Protein AF-S2RCU6-F1 (afdb_monomer)

Secondary structure (DSSP, 8-state):
-HHHHHHHHHHHHHHHHHHHHHHHHHHHHHHHHHHHHHHHHHHHHHHHHHHHHB-SS-B---HHHHHHHHHHTGGGT-EEEEEETTS-EEES--SS-PPPPPPHHHHHHHTTT--EEEEEEEE-TTT-SEEEEEEEEEEEEETTEEEEEEEEE-

Structure (mmCIF, N/CA/C/O backbone):
data_AF-S2RCU6-F1
#
_entry.id   AF-S2RCU6-F1
#
loop_
_atom_site.group_PDB
_atom_site.id
_atom_site.type_symbol
_atom_site.label_atom_id
_atom_site.label_alt_id
_atom_site.label_comp_id
_atom_site.label_asym_id
_atom_site.label_entity_id
_atom_site.label_seq_id
_atom_site.pdbx_PDB_ins_code
_atom_site.Cartn_x
_atom_site.Cartn_y
_atom_site.Cartn_z
_atom_site.occupancy
_atom_site.B_iso_or_equiv
_atom_site.auth_seq_id
_atom_site.auth_comp_id
_atom_site.auth_asym_id
_atom_site.auth_atom_id
_atom_site.pdbx_PDB_model_num
ATOM 1 N N . MET A 1 1 ? 34.612 6.695 -55.533 1.00 61.59 1 MET A N 1
ATOM 2 C CA . MET A 1 1 ? 33.841 5.865 -54.572 1.00 61.59 1 MET A CA 1
ATOM 3 C C . MET A 1 1 ? 33.729 6.454 -53.154 1.00 61.59 1 MET A C 1
ATOM 5 O O . MET A 1 1 ? 32.864 6.017 -52.410 1.00 61.59 1 MET A O 1
ATOM 9 N N . LYS A 1 2 ? 34.519 7.478 -52.775 1.00 64.12 2 LYS A N 1
ATOM 10 C CA . LYS A 1 2 ? 34.478 8.116 -51.437 1.00 64.12 2 LYS A CA 1
ATOM 11 C C . LYS A 1 2 ? 33.132 8.785 -51.091 1.00 64.12 2 LYS A C 1
ATOM 13 O O . LYS A 1 2 ? 32.709 8.737 -49.945 1.00 64.12 2 LYS A O 1
ATOM 18 N N . MET A 1 3 ? 32.444 9.347 -52.089 1.00 74.81 3 MET A N 1
ATOM 19 C CA . MET A 1 3 ? 31.174 10.066 -51.898 1.00 74.81 3 MET A CA 1
ATOM 20 C C . MET A 1 3 ? 30.013 9.139 -51.498 1.00 74.81 3 MET A C 1
ATOM 22 O O . MET A 1 3 ? 29.246 9.475 -50.603 1.00 74.81 3 MET A O 1
ATOM 26 N N . LEU A 1 4 ? 29.934 7.940 -52.090 1.00 76.94 4 LEU A N 1
ATOM 27 C CA . LEU A 1 4 ? 28.911 6.940 -51.753 1.00 76.94 4 LEU A CA 1
ATOM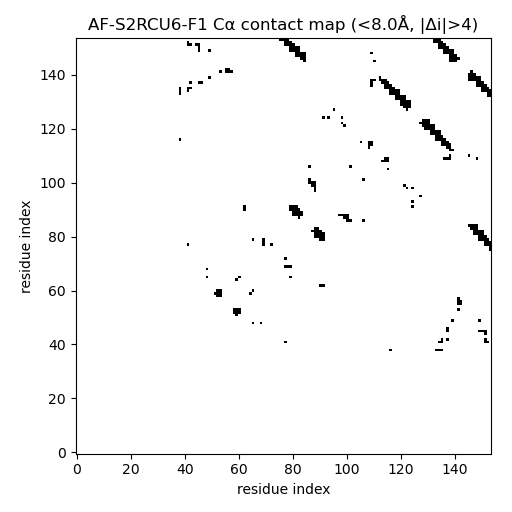 28 C C . LEU A 1 4 ? 29.102 6.385 -50.334 1.00 76.94 4 LEU A C 1
ATOM 30 O O . LEU A 1 4 ? 28.135 6.232 -49.596 1.00 76.94 4 LEU A O 1
ATOM 34 N N . TYR A 1 5 ? 30.350 6.151 -49.918 1.00 82.06 5 TYR A N 1
ATOM 35 C CA . TYR A 1 5 ? 30.656 5.683 -48.562 1.00 82.06 5 TYR A CA 1
ATOM 36 C C . TYR A 1 5 ? 30.283 6.726 -47.497 1.00 82.06 5 TYR A C 1
ATOM 38 O O . TYR A 1 5 ? 29.756 6.391 -46.441 1.00 82.06 5 TYR A O 1
ATOM 46 N N . GLN A 1 6 ? 30.489 8.009 -47.802 1.00 79.19 6 GLN A N 1
ATOM 47 C CA . GLN A 1 6 ? 30.134 9.112 -46.911 1.00 79.19 6 GLN A CA 1
ATOM 48 C C . GLN A 1 6 ? 28.611 9.277 -46.763 1.00 79.19 6 G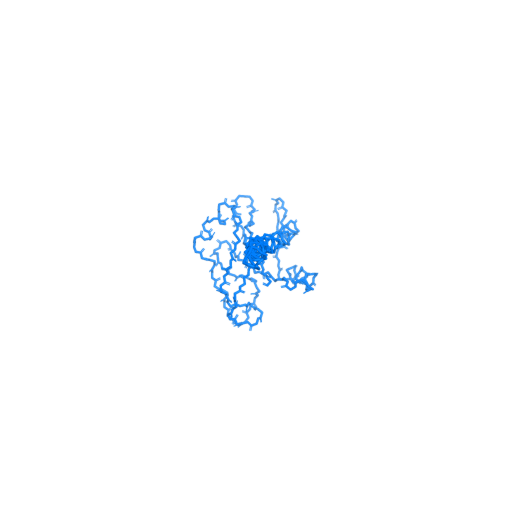LN A C 1
ATOM 50 O O . GLN A 1 6 ? 28.131 9.540 -45.663 1.00 79.19 6 GLN A O 1
ATOM 55 N N . GLN A 1 7 ? 27.846 9.056 -47.838 1.00 81.12 7 GLN A N 1
ATOM 56 C CA . GLN A 1 7 ? 26.378 9.034 -47.791 1.00 81.12 7 GLN A CA 1
ATOM 57 C C . GLN A 1 7 ? 25.842 7.835 -46.994 1.00 81.12 7 GLN A C 1
ATOM 59 O O . GLN A 1 7 ? 24.910 7.990 -46.206 1.00 81.12 7 GLN A O 1
ATOM 64 N N . LEU A 1 8 ? 26.465 6.662 -47.139 1.00 88.38 8 LEU A N 1
ATOM 65 C CA . LEU A 1 8 ? 26.075 5.448 -46.420 1.00 88.38 8 LEU A CA 1
ATOM 66 C C . LEU A 1 8 ? 26.362 5.554 -44.913 1.00 88.38 8 LEU A C 1
ATOM 68 O O . LEU A 1 8 ? 25.516 5.178 -44.104 1.00 88.38 8 LEU A O 1
ATOM 72 N N . ILE A 1 9 ? 27.497 6.153 -44.530 1.00 87.88 9 ILE A N 1
ATOM 73 C CA . ILE A 1 9 ? 27.794 6.485 -43.127 1.00 87.88 9 ILE A CA 1
ATOM 74 C C . ILE A 1 9 ? 26.785 7.498 -42.583 1.00 87.88 9 ILE A C 1
ATOM 76 O O . ILE A 1 9 ? 26.272 7.293 -41.490 1.00 87.88 9 ILE A O 1
ATOM 80 N N . GLY A 1 10 ? 26.462 8.556 -43.334 1.00 88.31 10 GLY A N 1
ATOM 81 C CA . GLY A 1 10 ? 25.478 9.553 -42.901 1.00 88.31 10 GLY A CA 1
ATOM 82 C C . GLY A 1 10 ? 24.102 8.939 -42.632 1.00 88.31 10 GLY A C 1
ATOM 83 O O . GLY A 1 10 ? 23.501 9.200 -41.592 1.00 88.31 10 GLY A O 1
ATOM 84 N N . PHE A 1 11 ? 23.639 8.057 -43.521 1.00 89.88 11 PHE A N 1
ATOM 85 C CA . PHE A 1 11 ? 22.388 7.322 -43.330 1.00 89.88 11 PHE A CA 1
ATOM 86 C C . PHE A 1 11 ? 22.437 6.412 -42.094 1.00 89.88 11 PHE A C 1
ATOM 88 O O . PHE A 1 11 ? 21.513 6.415 -41.281 1.00 89.88 11 PHE A O 1
ATOM 95 N N . PHE A 1 12 ? 23.545 5.692 -41.900 1.00 92.06 12 PHE A N 1
ATOM 96 C CA . PHE A 1 12 ? 23.738 4.840 -40.728 1.00 92.06 12 PHE A CA 1
ATOM 97 C C . PHE A 1 12 ? 23.781 5.643 -39.419 1.00 92.06 12 PHE A C 1
ATOM 99 O O . PHE A 1 12 ? 23.193 5.229 -38.422 1.00 92.06 12 PHE A O 1
ATOM 106 N N . SER A 1 13 ? 24.414 6.820 -39.418 1.00 92.44 13 SER A N 1
ATOM 107 C CA . SER A 1 13 ? 24.438 7.720 -38.261 1.00 92.44 13 SER A CA 1
ATOM 108 C C . SER A 1 13 ? 23.041 8.202 -37.885 1.00 92.44 13 SER A C 1
ATOM 110 O O . SER A 1 13 ? 22.704 8.197 -36.704 1.00 92.44 13 SER A O 1
ATOM 112 N N . VAL A 1 14 ? 22.207 8.566 -38.866 1.00 94.88 14 VAL A N 1
ATOM 113 C CA . VAL A 1 14 ? 20.814 8.959 -38.603 1.00 94.88 14 VAL A CA 1
ATOM 114 C C . VAL A 1 14 ? 20.040 7.800 -37.977 1.00 94.88 14 VAL A C 1
ATOM 116 O O . VAL A 1 14 ? 19.417 7.995 -36.937 1.00 94.88 14 VAL A O 1
ATOM 119 N N . ILE A 1 15 ? 20.148 6.586 -38.531 1.00 94.94 15 ILE A N 1
ATOM 120 C CA . ILE A 1 15 ? 19.511 5.388 -37.957 1.00 94.94 15 ILE A CA 1
ATOM 121 C C . ILE A 1 15 ? 19.963 5.166 -36.511 1.00 94.94 15 ILE A C 1
ATOM 123 O O . ILE A 1 15 ? 19.131 4.949 -35.631 1.00 94.94 15 ILE A O 1
ATOM 127 N N . MET A 1 16 ? 21.269 5.248 -36.251 1.00 94.88 16 MET A N 1
ATOM 128 C CA . MET A 1 16 ? 21.824 5.034 -34.916 1.00 94.88 16 MET A CA 1
ATOM 129 C C . MET A 1 16 ? 21.271 6.052 -33.911 1.00 94.88 16 MET A C 1
ATOM 131 O O . MET A 1 16 ? 20.842 5.673 -32.822 1.00 94.88 16 MET A O 1
ATOM 135 N N . VAL A 1 17 ? 21.218 7.333 -34.289 1.00 95.62 17 VAL A N 1
ATOM 136 C CA . VAL A 1 17 ? 20.652 8.398 -33.449 1.00 95.62 17 VAL A CA 1
ATOM 137 C C . VAL A 1 17 ? 19.167 8.155 -33.187 1.00 95.62 17 VAL A C 1
ATOM 139 O O . VAL A 1 17 ? 18.725 8.255 -32.042 1.00 95.62 17 VAL A O 1
ATOM 142 N N . THR A 1 18 ? 18.395 7.778 -34.209 1.00 95.75 18 THR A N 1
ATOM 143 C CA . THR A 1 18 ? 16.972 7.460 -34.042 1.00 95.75 18 THR A CA 1
ATOM 144 C C . THR A 1 18 ? 16.767 6.285 -33.085 1.00 95.75 18 THR A C 1
ATOM 146 O O . THR A 1 18 ? 15.933 6.386 -32.186 1.00 95.75 18 THR A O 1
ATOM 149 N N . LEU A 1 19 ? 17.552 5.208 -33.201 1.00 95.94 19 LEU A N 1
ATOM 150 C CA . LEU A 1 19 ? 17.469 4.057 -32.294 1.00 95.94 19 LEU A CA 1
ATOM 151 C C . LEU A 1 19 ? 17.772 4.435 -30.840 1.00 95.94 19 LEU A C 1
ATOM 153 O O . LEU A 1 19 ? 17.076 3.978 -29.932 1.00 95.94 19 LEU A O 1
ATOM 157 N N . VAL A 1 20 ? 18.768 5.294 -30.608 1.00 95.25 20 VAL A N 1
ATOM 158 C CA . VAL A 1 20 ? 19.099 5.787 -29.262 1.00 95.25 20 VAL A CA 1
ATOM 159 C C . VAL A 1 20 ? 17.942 6.598 -28.679 1.00 95.25 20 VAL A C 1
ATOM 161 O O . VAL A 1 20 ? 17.537 6.351 -27.543 1.00 95.25 20 VAL A O 1
ATOM 164 N N . ILE A 1 21 ? 17.369 7.525 -29.452 1.00 94.81 21 ILE A N 1
ATOM 165 C CA . ILE A 1 21 ? 16.233 8.345 -29.004 1.00 94.81 21 ILE A CA 1
ATOM 166 C C . ILE A 1 21 ? 15.033 7.458 -28.662 1.00 94.81 21 ILE A C 1
ATOM 168 O O . ILE A 1 21 ? 14.469 7.589 -27.576 1.00 94.81 21 ILE A O 1
ATOM 172 N N . VAL A 1 22 ? 14.672 6.526 -29.551 1.00 93.75 22 VAL A N 1
ATOM 173 C CA . VAL A 1 22 ? 13.555 5.594 -29.329 1.00 93.75 22 VAL A CA 1
ATOM 174 C C . VAL A 1 22 ? 13.794 4.744 -28.085 1.00 93.75 22 VAL A C 1
ATOM 176 O O . VAL A 1 22 ? 12.888 4.602 -27.271 1.00 93.75 22 VAL A O 1
ATOM 179 N N . SER A 1 23 ? 15.014 4.245 -27.881 1.00 90.38 23 SER A N 1
ATOM 180 C CA . SER A 1 23 ? 15.357 3.447 -26.699 1.00 90.38 23 SER A CA 1
ATOM 181 C C . SER A 1 23 ? 15.194 4.244 -25.401 1.00 90.38 23 SER A C 1
ATOM 183 O O . SER A 1 23 ? 14.590 3.756 -24.448 1.00 90.38 23 SER A O 1
ATOM 185 N N . ILE A 1 24 ? 15.670 5.495 -25.362 1.00 88.12 24 ILE A N 1
ATOM 186 C CA . ILE A 1 24 ? 15.525 6.369 -24.187 1.00 88.12 24 ILE A CA 1
ATOM 187 C C . ILE A 1 24 ? 14.048 6.667 -23.904 1.00 88.12 24 ILE A C 1
ATOM 189 O O . ILE A 1 24 ? 13.621 6.616 -22.748 1.00 88.12 24 ILE A O 1
ATOM 193 N N . LEU A 1 25 ? 13.265 6.972 -24.943 1.00 84.62 25 LEU A N 1
ATOM 194 C CA . LEU A 1 25 ? 11.829 7.224 -24.808 1.00 84.62 25 LEU A CA 1
ATOM 195 C C . LEU A 1 25 ? 11.087 5.984 -24.310 1.00 84.62 25 LEU A C 1
ATOM 197 O O . LEU A 1 25 ? 10.272 6.092 -23.396 1.00 84.62 25 LEU A O 1
ATOM 201 N N . PHE A 1 26 ? 11.409 4.815 -24.860 1.00 78.25 26 PHE A N 1
ATOM 202 C CA . PHE A 1 26 ? 10.811 3.549 -24.461 1.00 78.25 26 PHE A CA 1
ATOM 203 C C . PHE A 1 26 ? 11.096 3.220 -22.994 1.00 78.25 26 PHE A C 1
ATOM 205 O O . PHE A 1 26 ? 10.167 2.881 -22.263 1.00 78.25 26 PHE A O 1
ATOM 212 N N . ILE A 1 27 ? 12.346 3.382 -22.538 1.00 77.19 27 ILE A N 1
ATOM 213 C CA . ILE A 1 27 ? 12.719 3.168 -21.132 1.00 77.19 27 ILE A CA 1
ATOM 214 C C . ILE A 1 27 ? 11.912 4.102 -20.229 1.00 77.19 27 ILE A C 1
ATOM 216 O O . ILE A 1 27 ? 11.236 3.623 -19.325 1.00 77.19 27 ILE A O 1
ATOM 220 N N . ARG A 1 28 ? 11.920 5.416 -20.501 1.00 65.12 28 ARG A N 1
ATOM 221 C CA . ARG A 1 28 ? 11.205 6.409 -19.677 1.00 65.12 28 ARG A CA 1
ATOM 222 C C . ARG A 1 28 ? 9.696 6.173 -19.643 1.00 65.12 28 ARG A C 1
ATOM 224 O O . ARG A 1 28 ? 9.081 6.276 -18.586 1.00 65.12 28 ARG A O 1
ATOM 231 N N . SER A 1 29 ? 9.098 5.876 -20.794 1.00 66.50 29 SER A N 1
ATOM 232 C CA . SER A 1 29 ? 7.660 5.631 -20.899 1.00 66.50 29 SER A CA 1
ATOM 233 C C . SER A 1 29 ? 7.265 4.341 -20.181 1.00 66.50 29 SER A C 1
ATOM 235 O O . SER A 1 29 ? 6.312 4.352 -19.405 1.00 66.50 29 SER A O 1
ATOM 237 N N . THR A 1 30 ? 8.032 3.263 -20.358 1.00 66.25 30 THR A N 1
ATOM 238 C CA . THR A 1 30 ? 7.760 1.969 -19.718 1.00 66.25 30 THR A CA 1
ATOM 239 C C . THR A 1 30 ? 7.897 2.055 -18.201 1.00 66.25 30 THR A C 1
ATOM 241 O O . THR A 1 30 ? 7.000 1.610 -17.490 1.00 66.25 30 THR A O 1
ATOM 244 N N . THR A 1 31 ? 8.967 2.669 -17.683 1.00 59.47 31 THR A N 1
ATOM 245 C CA . THR A 1 31 ? 9.183 2.758 -16.230 1.00 59.47 31 THR A CA 1
ATOM 246 C C . THR A 1 31 ? 8.111 3.586 -15.540 1.00 59.47 31 THR A C 1
ATOM 248 O O . THR A 1 31 ? 7.610 3.171 -14.502 1.00 59.47 31 THR A O 1
ATOM 251 N N . ASN A 1 32 ? 7.720 4.722 -16.121 1.00 60.00 32 ASN A N 1
ATOM 252 C CA . ASN A 1 32 ? 6.722 5.595 -15.505 1.00 60.00 32 ASN A CA 1
ATOM 253 C C . ASN A 1 32 ? 5.322 4.980 -15.575 1.00 60.00 32 ASN A C 1
ATOM 255 O O . ASN A 1 32 ? 4.596 5.004 -14.590 1.00 60.00 32 ASN A O 1
ATOM 259 N N . THR A 1 33 ? 4.969 4.365 -16.707 1.00 60.34 33 THR A N 1
ATOM 260 C CA . THR A 1 33 ? 3.637 3.780 -16.907 1.00 60.34 33 THR A CA 1
ATOM 261 C C . THR A 1 33 ? 3.421 2.551 -16.029 1.00 60.34 33 THR A C 1
ATOM 263 O O . THR A 1 33 ? 2.365 2.412 -15.424 1.00 60.34 33 THR A O 1
ATOM 266 N N . VAL A 1 34 ? 4.413 1.659 -15.915 1.00 59.22 34 VAL A N 1
ATOM 267 C CA . VAL A 1 34 ? 4.315 0.477 -15.036 1.00 59.22 34 VAL A CA 1
ATOM 268 C C . VAL A 1 34 ? 4.221 0.899 -13.569 1.00 59.22 34 VAL A C 1
ATOM 270 O O . VAL A 1 34 ? 3.436 0.332 -12.812 1.00 59.22 34 VAL A O 1
ATOM 273 N N . TRP A 1 35 ? 4.972 1.931 -13.186 1.00 60.12 35 TRP A N 1
ATOM 274 C CA . TRP A 1 35 ? 4.971 2.488 -11.838 1.00 60.12 35 TRP A CA 1
ATOM 275 C C . TRP A 1 35 ? 3.634 3.144 -11.469 1.00 60.12 35 TRP A C 1
ATOM 277 O O . TRP A 1 35 ? 3.039 2.812 -10.446 1.00 60.12 35 TRP A O 1
ATOM 287 N N . GLU A 1 36 ? 3.120 4.024 -12.330 1.00 66.25 36 GLU A N 1
ATOM 288 C CA . GLU A 1 36 ? 1.832 4.695 -12.127 1.00 66.25 36 GLU A CA 1
ATOM 289 C C . GLU A 1 36 ? 0.662 3.706 -12.163 1.00 66.25 36 GLU A C 1
ATOM 291 O O . GLU A 1 36 ? -0.232 3.783 -11.321 1.00 66.25 36 GLU A O 1
ATOM 296 N N . ASN A 1 37 ? 0.679 2.734 -13.080 1.00 71.69 37 ASN A N 1
ATOM 297 C CA . ASN A 1 37 ? -0.390 1.741 -13.184 1.00 71.69 37 ASN A CA 1
ATOM 298 C C . ASN A 1 37 ? -0.418 0.780 -11.992 1.00 71.69 37 ASN A C 1
ATOM 300 O O . ASN A 1 37 ? -1.505 0.453 -11.518 1.00 71.69 37 ASN A O 1
ATOM 304 N N . GLY A 1 38 ? 0.744 0.338 -11.498 1.00 76.25 38 GLY A N 1
ATOM 305 C CA . GLY A 1 38 ? 0.822 -0.530 -10.321 1.00 76.25 38 GLY A CA 1
ATOM 306 C C . GLY A 1 38 ? 0.271 0.159 -9.074 1.00 76.25 38 GLY A C 1
ATOM 307 O O . GLY A 1 38 ? -0.557 -0.406 -8.363 1.00 76.25 38 GLY A O 1
ATOM 308 N N . PHE A 1 39 ? 0.642 1.422 -8.852 1.00 81.81 39 PHE A N 1
ATOM 309 C CA . PHE A 1 39 ? 0.098 2.184 -7.731 1.00 81.81 39 PHE A CA 1
ATOM 310 C C . PHE A 1 39 ? -1.380 2.483 -7.856 1.00 81.81 39 PHE A C 1
ATOM 312 O O . PHE A 1 39 ? -2.095 2.344 -6.871 1.00 81.81 39 PHE A O 1
ATOM 319 N N . LYS A 1 40 ? -1.845 2.853 -9.049 1.00 84.94 40 LYS A N 1
ATOM 320 C CA . LYS A 1 40 ? -3.262 3.127 -9.279 1.00 84.94 40 LYS A CA 1
ATOM 321 C C . LYS A 1 40 ? -4.134 1.898 -9.011 1.00 84.94 40 LYS A C 1
ATOM 323 O O . LYS A 1 40 ? -5.246 2.034 -8.514 1.00 84.94 40 LYS A O 1
ATOM 328 N N . GLN A 1 41 ? -3.630 0.700 -9.308 1.00 87.25 41 GLN A N 1
ATOM 329 C CA . GLN A 1 41 ? -4.316 -0.544 -8.955 1.00 87.25 41 GLN A CA 1
ATOM 330 C C . GLN A 1 41 ? -4.362 -0.757 -7.440 1.00 87.25 41 GLN A C 1
ATOM 332 O O . GLN A 1 41 ? -5.441 -0.981 -6.899 1.00 87.25 41 GLN A O 1
ATOM 337 N N . LEU A 1 42 ? -3.225 -0.634 -6.745 1.00 89.81 42 LEU A N 1
ATOM 338 C CA . LEU A 1 42 ? -3.182 -0.773 -5.284 1.00 89.81 42 LEU A CA 1
ATOM 339 C C . LEU A 1 42 ? -4.075 0.264 -4.586 1.00 89.81 42 LEU A C 1
ATOM 341 O O . LEU A 1 42 ? -4.817 -0.087 -3.673 1.00 89.81 42 LEU A O 1
ATOM 345 N N . GLU A 1 43 ? -4.066 1.507 -5.064 1.00 90.56 43 GLU A N 1
ATOM 346 C CA . GLU A 1 43 ? -4.984 2.569 -4.649 1.00 90.56 43 GLU A CA 1
ATOM 347 C C . GLU A 1 43 ? -6.439 2.123 -4.795 1.00 90.56 43 GLU A C 1
ATOM 349 O O . GLU A 1 43 ? -7.170 2.081 -3.804 1.00 90.56 43 GLU A O 1
ATOM 354 N N . GLN A 1 44 ? -6.834 1.685 -5.993 1.00 90.19 44 GLN A N 1
ATOM 355 C CA . GLN A 1 44 ? -8.195 1.235 -6.265 1.00 90.19 44 GLN A CA 1
ATOM 356 C C . GLN A 1 44 ? -8.619 0.072 -5.354 1.00 90.19 44 GLN A C 1
ATOM 358 O O . GLN A 1 44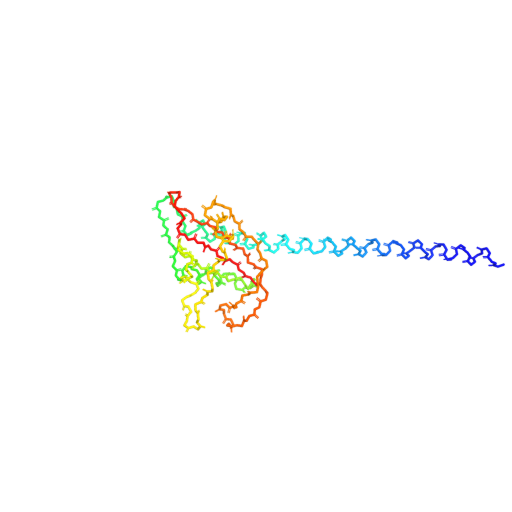 ? -9.742 0.074 -4.846 1.00 90.19 44 GLN A O 1
ATOM 363 N N . TYR A 1 45 ? -7.738 -0.897 -5.092 1.00 91.12 45 TYR A N 1
ATOM 364 C CA . TYR A 1 45 ? -8.039 -2.001 -4.176 1.00 91.12 45 TYR A CA 1
ATOM 365 C C . TYR A 1 45 ? -8.209 -1.520 -2.734 1.00 91.12 45 TYR A C 1
ATOM 367 O O . TYR A 1 45 ? -9.157 -1.932 -2.060 1.00 91.12 45 TYR A O 1
ATOM 375 N N . THR A 1 46 ? -7.347 -0.614 -2.258 1.00 90.12 46 THR A N 1
ATOM 376 C CA . THR A 1 46 ? -7.499 -0.041 -0.912 1.00 90.12 46 THR A CA 1
ATOM 377 C C . THR A 1 46 ? -8.749 0.817 -0.769 1.00 90.12 46 THR A C 1
ATOM 379 O O . THR A 1 46 ? -9.375 0.787 0.288 1.00 90.12 46 THR A O 1
ATOM 382 N N . ASP A 1 47 ? -9.159 1.530 -1.817 1.00 90.56 47 ASP A N 1
ATOM 383 C CA . ASP A 1 47 ? -10.387 2.321 -1.820 1.00 90.56 47 ASP A CA 1
ATOM 384 C C . ASP A 1 47 ? -11.629 1.442 -1.748 1.00 90.56 47 ASP A C 1
ATOM 386 O O . ASP A 1 47 ? -12.527 1.715 -0.951 1.00 90.56 47 ASP A O 1
ATOM 390 N N . VAL A 1 48 ? -11.667 0.353 -2.520 1.00 89.25 48 VAL A N 1
ATOM 391 C CA . VAL A 1 48 ? -12.751 -0.630 -2.427 1.00 89.25 48 VAL A CA 1
ATOM 392 C C . VAL A 1 48 ? -12.788 -1.236 -1.027 1.00 89.25 48 VAL A C 1
ATOM 394 O O . VAL A 1 48 ? -13.858 -1.284 -0.419 1.00 89.25 48 VAL A O 1
ATOM 397 N N . LEU A 1 49 ? -11.641 -1.642 -0.475 1.00 89.75 49 LEU A N 1
ATOM 398 C CA . LEU A 1 49 ? -11.584 -2.203 0.875 1.00 89.75 49 LEU A CA 1
ATOM 399 C C . LEU A 1 49 ? -12.083 -1.198 1.922 1.00 89.75 49 LEU A C 1
ATOM 401 O O . LEU A 1 49 ? -12.921 -1.543 2.750 1.00 89.75 49 LEU A O 1
ATOM 405 N N . LYS A 1 50 ? -11.624 0.056 1.851 1.00 90.25 50 LYS A N 1
ATOM 406 C CA . LYS A 1 50 ? -12.040 1.162 2.727 1.00 90.25 50 LYS A CA 1
ATOM 407 C C . LYS A 1 50 ? -13.543 1.415 2.652 1.00 90.25 50 LYS A C 1
ATOM 409 O O . LYS A 1 50 ? -14.193 1.443 3.690 1.00 90.25 50 LYS A O 1
ATOM 414 N N . ASN A 1 51 ? -14.086 1.574 1.446 1.00 88.81 51 ASN A N 1
ATOM 415 C CA . ASN A 1 51 ? -15.492 1.924 1.228 1.00 88.81 51 ASN A CA 1
ATOM 416 C C . ASN A 1 51 ? -16.453 0.811 1.671 1.00 88.81 51 ASN A C 1
ATOM 418 O O . ASN A 1 51 ? -17.600 1.089 1.993 1.00 88.81 51 ASN A O 1
ATOM 422 N N . ASN A 1 52 ? -15.993 -0.443 1.696 1.00 86.56 52 ASN A N 1
ATOM 423 C CA . ASN A 1 52 ? -16.767 -1.563 2.235 1.00 86.56 52 ASN A CA 1
ATOM 424 C C . ASN A 1 52 ? -16.520 -1.791 3.737 1.00 86.56 52 ASN A C 1
ATOM 426 O O . ASN A 1 52 ? -17.317 -2.456 4.395 1.00 86.56 52 ASN A O 1
ATOM 430 N N . ALA A 1 53 ? -15.417 -1.268 4.283 1.00 85.25 53 ALA A N 1
ATOM 431 C CA . ALA A 1 53 ? -15.052 -1.420 5.686 1.00 85.25 53 ALA A CA 1
ATOM 432 C C . ALA A 1 53 ? -15.570 -0.291 6.579 1.00 85.25 53 ALA A C 1
ATOM 434 O O . ALA A 1 53 ? -15.661 -0.504 7.785 1.00 85.25 53 ALA A O 1
ATOM 435 N N . VAL A 1 54 ? -15.845 0.902 6.049 1.00 85.62 54 VAL A N 1
ATOM 436 C CA . VAL A 1 54 ? -16.210 2.086 6.840 1.00 85.62 54 VAL A CA 1
ATOM 437 C C . VAL A 1 54 ? -17.443 2.762 6.260 1.00 85.62 54 VAL A C 1
ATOM 439 O O . VAL A 1 54 ? -17.508 3.027 5.065 1.00 85.62 54 VAL A O 1
ATOM 442 N N . ASP A 1 55 ? -18.381 3.071 7.145 1.00 82.06 55 ASP A N 1
ATOM 443 C CA . ASP A 1 55 ? -19.568 3.891 6.911 1.00 82.06 55 ASP A CA 1
ATOM 444 C C . ASP A 1 55 ? -19.502 5.144 7.813 1.00 82.06 55 ASP A C 1
ATOM 446 O O . ASP A 1 55 ? -18.614 5.253 8.663 1.00 82.06 55 ASP A O 1
ATOM 450 N N . GLU A 1 56 ? -20.433 6.092 7.673 1.00 75.50 56 GLU A N 1
ATOM 451 C CA . GLU A 1 56 ? -20.398 7.402 8.352 1.00 75.50 56 GLU A CA 1
ATOM 452 C C . GLU A 1 56 ? -20.211 7.311 9.877 1.00 75.50 56 GLU A C 1
ATOM 454 O O . GLU A 1 56 ? -19.569 8.171 10.481 1.00 75.50 56 GLU A O 1
ATOM 459 N N . ASN A 1 57 ? -20.749 6.259 10.503 1.00 77.62 57 ASN A N 1
ATOM 460 C CA . ASN A 1 57 ? -20.781 6.102 11.962 1.00 77.62 57 ASN A CA 1
ATOM 461 C C . ASN A 1 57 ? -20.177 4.784 12.471 1.00 77.62 57 ASN A C 1
ATOM 463 O O . ASN A 1 57 ? -20.118 4.557 13.680 1.00 77.62 57 ASN A O 1
ATOM 467 N N . THR A 1 58 ? -19.773 3.882 11.577 1.00 81.00 58 THR A N 1
ATOM 468 C CA . THR A 1 58 ? -19.409 2.505 11.932 1.00 81.00 58 THR A CA 1
ATOM 469 C C . THR A 1 58 ? -18.315 1.972 11.016 1.00 81.00 58 THR A C 1
ATOM 471 O O . THR A 1 58 ? -18.112 2.463 9.911 1.00 81.00 58 THR A O 1
ATOM 474 N N . TYR A 1 59 ? -17.581 0.968 11.487 1.00 85.62 59 TYR A N 1
ATOM 475 C CA . TYR A 1 59 ? -16.600 0.258 10.683 1.00 85.62 59 TYR A CA 1
ATOM 476 C C . TYR A 1 59 ? -16.650 -1.245 10.971 1.00 85.62 59 TYR A C 1
ATOM 478 O O . TYR A 1 59 ? -16.894 -1.684 12.094 1.00 85.62 59 TYR A O 1
ATOM 486 N N . VAL A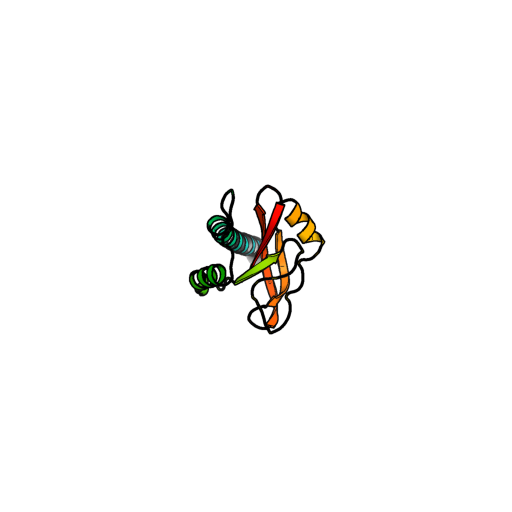 1 60 ? -16.386 -2.040 9.942 1.00 83.38 60 VAL A N 1
ATOM 487 C CA . VAL A 1 60 ? -16.400 -3.504 9.939 1.00 83.38 60 VAL A CA 1
ATOM 488 C C . VAL A 1 60 ? -15.100 -4.034 9.340 1.00 83.38 60 VAL A C 1
ATOM 490 O O . VAL A 1 60 ? -15.095 -4.813 8.393 1.00 83.38 60 VAL A O 1
ATOM 493 N N . ILE A 1 61 ? -13.966 -3.633 9.920 1.00 84.81 61 ILE A N 1
ATOM 494 C CA . ILE A 1 61 ? -12.667 -4.221 9.582 1.00 84.81 61 ILE A CA 1
ATOM 495 C C . ILE A 1 61 ? -12.311 -5.318 10.588 1.00 84.81 61 ILE A C 1
ATOM 497 O O . ILE A 1 61 ? -12.199 -5.090 11.791 1.00 84.81 61 ILE A O 1
ATOM 501 N N . ASN A 1 62 ? -12.164 -6.546 10.100 1.00 88.06 62 ASN A N 1
ATOM 502 C CA . ASN A 1 62 ? -11.701 -7.685 10.887 1.00 88.06 62 ASN A CA 1
ATOM 503 C C . ASN A 1 62 ? -10.928 -8.658 9.988 1.00 88.06 62 ASN A C 1
ATOM 505 O O . ASN A 1 62 ? -10.997 -8.565 8.764 1.00 88.06 62 ASN A O 1
ATOM 509 N N . ALA A 1 63 ? -10.213 -9.607 10.596 1.00 87.19 63 ALA A N 1
ATOM 510 C CA . ALA A 1 63 ? -9.365 -10.542 9.860 1.00 87.19 63 ALA A CA 1
ATOM 511 C C . ALA A 1 63 ? -10.121 -11.307 8.760 1.00 87.19 63 ALA A C 1
ATOM 513 O O . ALA A 1 63 ? -9.594 -11.440 7.665 1.00 87.19 63 ALA A O 1
ATOM 514 N N . ARG A 1 64 ? -11.364 -11.745 9.009 1.00 88.75 64 ARG A N 1
ATOM 515 C CA . ARG A 1 64 ? -12.163 -12.479 8.014 1.00 88.75 64 ARG A CA 1
ATOM 516 C C . ARG A 1 64 ? -12.555 -11.594 6.833 1.00 88.75 64 ARG A C 1
ATOM 518 O O . ARG A 1 64 ? -12.483 -12.035 5.697 1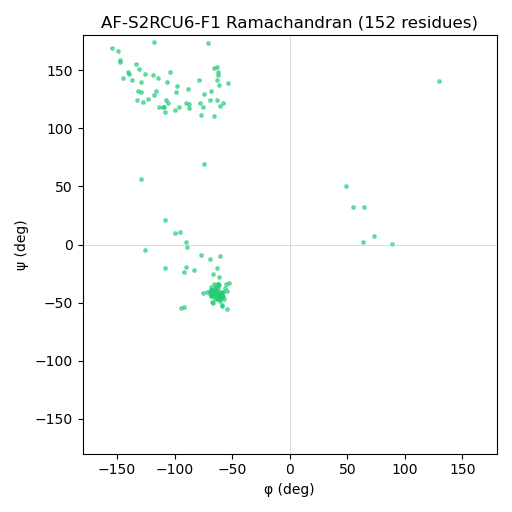.00 88.75 64 ARG A O 1
ATOM 525 N N . PHE A 1 65 ? -12.953 -10.350 7.095 1.00 90.38 65 PHE A N 1
ATOM 526 C CA . PHE A 1 65 ? -13.257 -9.388 6.034 1.00 90.38 65 PHE A CA 1
ATOM 527 C C . PHE A 1 65 ? -12.044 -9.162 5.118 1.00 90.38 65 PHE A C 1
ATOM 529 O O . PHE A 1 65 ? -12.183 -9.207 3.899 1.00 90.38 65 PHE A O 1
ATOM 536 N N . ILE A 1 66 ? -10.855 -8.987 5.704 1.00 90.50 66 ILE A N 1
ATOM 537 C CA . ILE A 1 66 ? -9.619 -8.764 4.942 1.00 90.50 66 ILE A CA 1
ATOM 538 C C . ILE A 1 66 ? -9.227 -10.025 4.164 1.00 90.50 66 ILE A C 1
ATOM 540 O O . ILE A 1 66 ? -8.940 -9.928 2.979 1.00 90.50 66 ILE A O 1
ATOM 544 N N . GLN A 1 67 ? -9.295 -11.205 4.788 1.00 90.25 67 GLN A N 1
ATOM 545 C CA . GLN A 1 67 ? -9.009 -12.487 4.132 1.00 90.25 67 GLN A CA 1
ATOM 546 C C . GLN A 1 67 ? -9.907 -12.732 2.919 1.00 90.25 67 GLN A C 1
ATOM 548 O O . GLN A 1 67 ? -9.411 -13.118 1.867 1.00 90.25 67 GLN A O 1
ATOM 553 N N . ASN A 1 68 ? -11.208 -12.455 3.034 1.00 90.44 68 ASN A N 1
ATOM 554 C CA . ASN A 1 68 ? -12.131 -12.587 1.907 1.00 90.44 68 ASN A CA 1
ATOM 555 C C . ASN A 1 68 ? -11.762 -11.629 0.759 1.00 90.44 68 ASN A C 1
ATOM 557 O O . ASN A 1 68 ? -11.880 -11.989 -0.409 1.00 90.44 68 ASN A O 1
ATOM 561 N N . ALA A 1 69 ? -11.313 -10.410 1.076 1.00 89.50 69 ALA A N 1
ATOM 562 C CA . ALA A 1 69 ? -10.848 -9.467 0.063 1.00 89.50 69 ALA A CA 1
ATOM 563 C C . ALA A 1 69 ? -9.543 -9.937 -0.607 1.00 89.50 69 ALA A C 1
ATOM 565 O O . ALA A 1 69 ? -9.421 -9.842 -1.825 1.00 89.50 69 ALA A O 1
ATOM 566 N N . GLU A 1 70 ? -8.594 -10.484 0.159 1.00 89.88 70 GLU A N 1
ATOM 567 C CA . GLU A 1 70 ? -7.365 -11.088 -0.381 1.00 89.88 70 GLU A CA 1
ATOM 568 C C . GLU A 1 70 ? -7.661 -12.317 -1.252 1.00 89.88 70 GLU A C 1
ATOM 570 O O . GLU A 1 70 ? -7.008 -12.507 -2.272 1.00 89.88 70 GLU A O 1
ATOM 575 N N . GLU A 1 71 ? -8.669 -13.126 -0.909 1.00 89.31 71 GLU A N 1
ATOM 576 C CA . GLU A 1 71 ? -9.092 -14.281 -1.713 1.00 89.31 71 GLU A CA 1
ATOM 577 C C . GLU A 1 71 ? -9.625 -13.851 -3.088 1.00 89.31 71 GLU A C 1
ATOM 579 O O . GLU A 1 71 ? -9.226 -14.412 -4.110 1.00 89.31 71 GLU A O 1
ATOM 584 N N . ILE A 1 72 ? -10.452 -12.800 -3.135 1.00 88.25 72 ILE A N 1
ATOM 585 C CA . ILE A 1 72 ? -10.952 -12.212 -4.391 1.00 88.25 72 ILE A CA 1
ATOM 586 C C . ILE A 1 72 ? -9.802 -11.651 -5.244 1.00 88.25 72 ILE A C 1
ATOM 588 O O . ILE A 1 72 ? -9.857 -11.697 -6.473 1.00 88.25 72 ILE A O 1
ATOM 592 N N . LEU A 1 73 ? -8.755 -11.125 -4.604 1.00 87.75 73 LEU A N 1
ATOM 593 C CA . LEU A 1 73 ? -7.590 -10.530 -5.266 1.00 87.75 73 LEU A CA 1
ATOM 594 C C . LEU A 1 73 ? -6.412 -11.507 -5.425 1.00 87.75 73 LEU A C 1
ATOM 596 O O . LEU A 1 73 ? -5.318 -11.088 -5.810 1.00 87.75 73 LEU A O 1
ATOM 600 N N . SER A 1 74 ? -6.622 -12.799 -5.164 1.00 84.31 74 SER A N 1
ATOM 601 C CA . SER A 1 74 ? -5.554 -13.805 -5.125 1.00 84.31 74 SER A CA 1
ATOM 602 C C . SER A 1 74 ? -4.788 -13.917 -6.445 1.00 84.31 74 SER A C 1
ATOM 604 O O . SER A 1 74 ? -3.558 -13.935 -6.432 1.00 84.31 74 SER A O 1
ATOM 606 N N . ASP A 1 75 ? -5.482 -13.865 -7.585 1.00 85.06 75 ASP A N 1
ATOM 607 C CA . ASP A 1 75 ? -4.859 -13.875 -8.918 1.00 85.06 75 ASP A CA 1
ATOM 608 C C . ASP A 1 75 ? -3.935 -12.665 -9.157 1.00 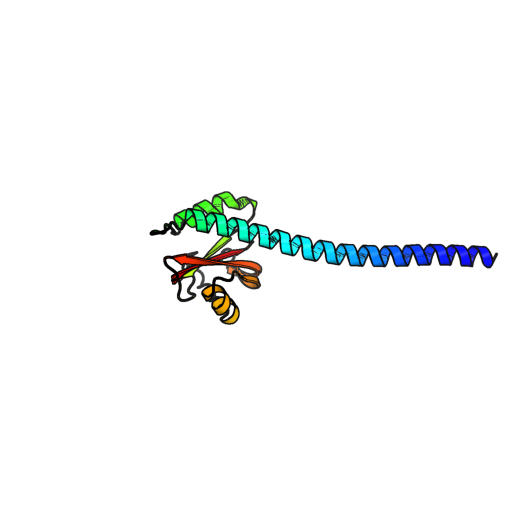85.06 75 ASP A C 1
ATOM 610 O O . ASP A 1 75 ? -2.962 -12.742 -9.911 1.00 85.06 75 ASP A O 1
ATOM 614 N N . GLN A 1 76 ? -4.207 -11.537 -8.493 1.00 83.50 76 GLN A N 1
ATOM 615 C CA . GLN A 1 76 ? -3.406 -10.312 -8.580 1.00 83.50 76 GLN A CA 1
ATOM 616 C C . GLN A 1 76 ? -2.270 -10.277 -7.548 1.00 83.50 76 GLN A C 1
ATOM 618 O O . GLN A 1 76 ? -1.488 -9.329 -7.556 1.00 83.50 76 GLN A O 1
ATOM 623 N N . HIS A 1 77 ? -2.159 -11.304 -6.693 1.00 84.94 77 HIS A N 1
ATOM 624 C CA . HIS A 1 77 ? -1.145 -11.424 -5.640 1.00 84.94 77 HIS A CA 1
ATOM 625 C C . HIS A 1 77 ? -1.118 -10.215 -4.687 1.00 84.94 77 HIS A C 1
ATOM 627 O O . HIS A 1 77 ? -0.067 -9.831 -4.180 1.00 84.94 77 HIS A O 1
ATOM 633 N N . VAL A 1 78 ? -2.280 -9.595 -4.459 1.00 87.62 78 VAL A N 1
ATOM 634 C CA . VAL A 1 78 ? -2.409 -8.423 -3.588 1.00 87.62 78 VAL A CA 1
ATOM 635 C C . VAL A 1 78 ? -2.661 -8.867 -2.158 1.00 87.62 78 VAL A C 1
ATOM 637 O O . VAL A 1 78 ? -3.537 -9.688 -1.883 1.00 87.62 78 VAL A O 1
ATOM 640 N N . HIS A 1 79 ? -1.928 -8.255 -1.241 1.00 89.56 79 HIS A N 1
ATOM 641 C CA . HIS A 1 79 ? -2.016 -8.523 0.183 1.00 89.56 79 HIS A CA 1
ATOM 642 C C . HIS A 1 79 ? -2.142 -7.227 0.971 1.00 89.56 79 HIS A C 1
ATOM 644 O O . HIS A 1 79 ? -1.649 -6.172 0.556 1.00 89.56 79 HIS A O 1
ATOM 650 N N . PHE A 1 80 ? -2.797 -7.313 2.125 1.00 91.12 80 PHE A N 1
ATOM 651 C CA . PHE A 1 80 ? -3.094 -6.169 2.969 1.00 91.12 80 PHE A CA 1
ATOM 652 C C . PHE A 1 80 ? -2.449 -6.281 4.339 1.00 91.12 80 PHE A C 1
ATOM 654 O O . PHE A 1 80 ? -2.359 -7.342 4.954 1.00 91.12 80 PHE A O 1
ATOM 661 N N . VAL A 1 81 ? -2.061 -5.126 4.866 1.00 90.88 81 VAL A N 1
ATOM 662 C CA . VAL A 1 81 ? -1.611 -4.960 6.246 1.00 90.88 81 VAL A CA 1
ATOM 663 C C . VAL A 1 81 ? -2.387 -3.817 6.846 1.00 90.88 81 VAL A C 1
ATOM 665 O O . VAL A 1 81 ? -2.478 -2.740 6.261 1.00 90.88 81 VAL A O 1
ATOM 668 N N . ILE A 1 82 ? -2.940 -4.046 8.030 1.00 92.38 82 ILE A N 1
ATOM 669 C CA . ILE A 1 82 ? -3.726 -3.032 8.725 1.00 92.38 82 ILE A CA 1
ATOM 670 C C . ILE A 1 82 ? -2.936 -2.544 9.925 1.00 92.38 82 ILE A C 1
ATOM 672 O O . ILE A 1 82 ? -2.646 -3.322 10.834 1.00 92.38 82 ILE A O 1
ATOM 676 N N . TYR A 1 83 ? -2.615 -1.256 9.937 1.00 93.12 83 TYR A N 1
ATOM 677 C CA . TYR A 1 83 ? -1.993 -0.572 11.066 1.00 93.12 83 TYR A CA 1
ATOM 678 C C . TYR A 1 83 ? -3.055 0.159 11.879 1.00 93.12 83 TYR A C 1
ATOM 680 O O . TYR A 1 83 ? -3.912 0.831 11.308 1.00 93.12 83 TYR A O 1
ATOM 688 N N . ASP A 1 84 ? -2.993 0.067 13.205 1.00 92.81 84 ASP A N 1
ATOM 689 C CA . ASP A 1 84 ? -3.831 0.892 14.076 1.00 92.81 84 ASP A CA 1
ATOM 690 C C . ASP A 1 84 ? -3.388 2.370 14.071 1.00 92.81 84 ASP A C 1
ATOM 692 O O . ASP A 1 84 ? -2.341 2.739 13.531 1.00 92.81 84 ASP A O 1
ATOM 696 N N . ALA A 1 85 ? -4.166 3.234 14.723 1.00 93.56 85 ALA A N 1
ATOM 697 C CA . ALA A 1 85 ? -3.851 4.656 14.885 1.00 93.56 85 ALA A CA 1
ATOM 698 C C . ALA A 1 85 ? -2.532 4.946 15.641 1.00 93.56 85 ALA A C 1
ATOM 700 O O . ALA A 1 85 ? -2.069 6.089 15.656 1.00 93.56 85 ALA A O 1
ATOM 701 N N . ASN A 1 86 ? -1.907 3.933 16.250 1.00 93.88 86 ASN A N 1
ATOM 702 C CA . ASN A 1 86 ? -0.609 4.023 16.919 1.00 93.88 86 ASN A CA 1
ATOM 703 C C . ASN A 1 86 ? 0.539 3.500 16.046 1.00 93.88 86 ASN A C 1
ATOM 705 O O . ASN A 1 86 ? 1.661 3.380 16.538 1.00 93.88 86 ASN A O 1
ATOM 709 N N . ASN A 1 87 ? 0.282 3.237 14.758 1.00 93.31 87 ASN A N 1
ATOM 710 C CA . ASN A 1 87 ? 1.254 2.709 13.805 1.00 93.31 87 ASN A CA 1
ATOM 711 C C . ASN A 1 87 ? 1.739 1.290 14.159 1.00 93.31 87 ASN A C 1
ATOM 713 O O . ASN A 1 87 ? 2.890 0.926 13.909 1.00 93.31 87 ASN A O 1
ATOM 717 N N . VAL A 1 88 ? 0.861 0.483 14.759 1.00 91.19 88 VAL A N 1
ATOM 718 C CA . VAL A 1 88 ? 1.126 -0.922 15.081 1.00 91.19 88 VAL A CA 1
ATOM 719 C C . VAL A 1 88 ? 0.326 -1.808 14.138 1.00 91.19 88 VAL A C 1
ATOM 721 O O . VAL A 1 88 ? -0.899 -1.708 14.081 1.00 91.19 88 VAL A O 1
ATOM 724 N N . ALA A 1 89 ? 1.002 -2.710 13.428 1.00 89.94 89 ALA A N 1
ATOM 725 C CA . ALA A 1 89 ? 0.339 -3.687 12.572 1.00 89.94 89 ALA A CA 1
ATOM 726 C C . ALA A 1 89 ? -0.542 -4.640 13.404 1.00 89.94 89 ALA A C 1
ATOM 728 O O . ALA A 1 89 ? -0.078 -5.273 14.356 1.00 89.94 89 ALA A O 1
ATOM 729 N N . LYS A 1 90 ? -1.825 -4.725 13.049 1.00 88.94 90 LYS A N 1
ATOM 730 C CA . LYS A 1 90 ? -2.843 -5.606 13.647 1.00 88.94 90 LYS A CA 1
ATOM 731 C C . LYS A 1 90 ? -3.258 -6.750 12.728 1.00 88.94 90 LYS A C 1
ATOM 733 O O . LYS A 1 90 ? -3.785 -7.746 13.216 1.00 88.94 90 LYS A O 1
ATOM 738 N N . TYR A 1 91 ? -3.024 -6.614 11.427 1.00 88.44 91 TYR A N 1
ATOM 739 C CA . TYR A 1 91 ? -3.246 -7.657 10.431 1.00 88.44 91 TYR A CA 1
ATOM 740 C C . TYR A 1 91 ? -2.064 -7.701 9.449 1.00 88.44 91 TYR A C 1
ATOM 742 O O . TYR A 1 91 ? -1.599 -6.622 9.083 1.00 88.44 91 TYR A O 1
ATOM 750 N N . PRO A 1 92 ? -1.618 -8.889 9.002 1.00 83.38 92 PRO A N 1
ATOM 751 C CA . PRO A 1 92 ? -2.050 -10.200 9.484 1.00 83.38 92 PRO A CA 1
ATOM 752 C C . PRO A 1 92 ? -1.627 -10.419 10.941 1.00 83.38 92 PRO A C 1
ATOM 754 O O . PRO A 1 92 ? -0.631 -9.864 11.406 1.00 83.38 92 PRO A O 1
ATOM 757 N N . VAL A 1 93 ? -2.386 -11.234 11.679 1.00 72.94 93 VAL A N 1
ATOM 758 C CA . VAL A 1 93 ? -2.000 -11.671 13.033 1.00 72.94 93 VAL A CA 1
ATOM 759 C C . VAL A 1 93 ? -0.882 -12.710 12.882 1.00 72.94 93 VAL A C 1
ATOM 761 O O . VAL A 1 93 ? -1.097 -13.909 13.031 1.00 72.94 93 VAL A O 1
ATOM 764 N N . SER A 1 94 ? 0.304 -12.274 12.455 1.00 60.12 94 SER A N 1
ATOM 765 C CA . SER A 1 94 ? 1.410 -13.185 12.169 1.00 60.12 94 SER A CA 1
ATOM 766 C C . SER A 1 94 ? 2.025 -13.709 13.465 1.00 60.12 94 SER A C 1
ATOM 768 O O . SER A 1 94 ? 2.402 -12.941 14.349 1.00 60.12 94 SER A O 1
ATOM 770 N N . GLN A 1 95 ? 2.183 -15.032 13.559 1.00 50.69 95 GLN A N 1
ATOM 771 C CA . GLN A 1 95 ? 2.964 -15.693 14.612 1.00 50.69 95 GLN A CA 1
ATOM 772 C C . GLN A 1 95 ? 4.486 -15.605 14.366 1.00 50.69 95 GLN A C 1
ATOM 774 O O . GLN A 1 95 ? 5.264 -15.970 15.243 1.00 50.69 95 GLN A O 1
ATOM 779 N N . LYS A 1 96 ? 4.929 -15.134 13.185 1.00 53.34 96 LYS A N 1
ATOM 780 C CA . LYS A 1 96 ? 6.332 -15.195 12.717 1.00 53.34 96 LYS A CA 1
ATOM 781 C C . LYS A 1 96 ? 7.072 -13.848 12.696 1.00 53.34 96 LYS A C 1
ATOM 783 O O . LYS A 1 96 ? 8.089 -13.716 12.023 1.00 53.34 96 LYS A O 1
ATOM 788 N N . GLY A 1 97 ? 6.601 -12.872 13.467 1.00 55.03 97 GLY A N 1
ATOM 789 C CA . GLY A 1 97 ? 7.277 -11.587 13.662 1.00 55.03 97 GLY A CA 1
ATOM 790 C C . GLY A 1 97 ? 6.343 -10.404 13.444 1.00 55.03 97 GLY A C 1
ATOM 791 O O . GLY A 1 97 ? 5.492 -10.423 12.557 1.00 55.03 97 GLY A O 1
ATOM 792 N N . GLN A 1 98 ? 6.493 -9.377 14.281 1.00 64.75 98 GLN A N 1
ATOM 793 C CA . GLN A 1 98 ? 5.759 -8.126 14.124 1.00 64.75 98 GLN A CA 1
ATOM 794 C C . GLN A 1 98 ? 6.245 -7.404 12.874 1.00 64.75 98 GLN A C 1
ATOM 796 O O . GLN A 1 98 ? 7.449 -7.235 12.670 1.00 64.75 98 GLN A O 1
ATOM 801 N N . MET A 1 99 ? 5.306 -6.954 12.049 1.00 75.06 99 MET A N 1
ATOM 802 C CA . MET A 1 99 ? 5.647 -6.076 10.941 1.00 75.06 99 MET A CA 1
ATOM 803 C C . MET A 1 99 ? 6.208 -4.759 11.469 1.00 75.06 99 MET A C 1
ATOM 805 O O . MET A 1 99 ? 5.711 -4.243 12.478 1.00 75.06 99 MET A O 1
ATOM 809 N N . PRO A 1 100 ? 7.230 -4.201 10.801 1.00 82.81 100 PRO A N 1
ATOM 810 C CA . PRO A 1 100 ? 7.781 -2.925 11.203 1.00 82.81 100 PRO A CA 1
ATOM 811 C C . PRO A 1 100 ? 6.715 -1.833 11.094 1.00 82.81 100 PRO A C 1
ATOM 813 O O . PRO A 1 100 ? 5.862 -1.843 10.200 1.00 82.81 100 PRO A O 1
ATOM 816 N N . ALA A 1 101 ? 6.789 -0.876 12.014 1.00 89.25 101 ALA A N 1
ATOM 817 C CA . ALA A 1 101 ? 5.987 0.334 11.961 1.00 89.25 101 ALA A CA 1
ATOM 818 C C . ALA A 1 101 ? 6.315 1.143 10.696 1.00 89.25 101 ALA A C 1
ATOM 820 O O . ALA A 1 101 ? 7.463 1.174 10.239 1.00 89.25 101 ALA A O 1
ATOM 821 N N . ILE A 1 102 ? 5.321 1.855 10.168 1.00 90.94 102 ILE A N 1
ATOM 822 C CA . ILE A 1 102 ? 5.501 2.755 9.028 1.00 90.94 102 ILE A CA 1
ATOM 823 C C . ILE A 1 102 ? 6.497 3.851 9.420 1.00 90.94 102 ILE A C 1
ATOM 825 O O . ILE A 1 102 ? 6.418 4.420 10.515 1.00 90.94 102 ILE A O 1
ATOM 829 N N . LYS A 1 103 ? 7.433 4.193 8.527 1.00 92.00 103 LYS A N 1
ATOM 830 C CA . LYS A 1 103 ? 8.418 5.255 8.786 1.00 92.00 103 LYS A CA 1
ATOM 831 C C . LYS A 1 103 ? 7.733 6.559 9.201 1.00 92.00 103 LYS A C 1
ATOM 833 O O . LYS A 1 103 ? 6.749 6.987 8.598 1.00 92.00 103 LYS A O 1
ATOM 838 N N . ALA A 1 104 ? 8.308 7.242 10.191 1.00 93.31 104 ALA A N 1
ATOM 839 C CA . ALA A 1 104 ? 7.719 8.440 10.795 1.00 93.31 104 ALA A CA 1
ATOM 840 C C . ALA A 1 104 ? 7.394 9.559 9.783 1.00 93.31 104 ALA A C 1
ATOM 842 O O . ALA A 1 104 ? 6.397 10.267 9.938 1.00 93.31 104 ALA A O 1
ATOM 843 N N . SER A 1 105 ? 8.205 9.706 8.730 1.00 92.81 105 SER A N 1
ATOM 844 C CA . SER A 1 105 ? 7.982 10.673 7.649 1.00 92.81 105 SER A CA 1
ATOM 845 C C . SER A 1 105 ? 6.695 10.394 6.867 1.00 92.81 105 SER A C 1
ATOM 847 O O . SER A 1 105 ? 5.948 11.327 6.573 1.00 92.81 105 SER A O 1
ATOM 849 N N . TYR A 1 106 ? 6.414 9.127 6.561 1.00 92.88 106 TYR A N 1
ATOM 850 C CA . TYR A 1 106 ? 5.197 8.703 5.869 1.00 92.88 106 TYR A CA 1
ATOM 851 C C . TYR A 1 106 ? 4.000 8.732 6.812 1.00 92.88 106 TYR A C 1
ATOM 853 O O . TYR A 1 106 ? 2.964 9.291 6.462 1.00 92.88 106 TYR A O 1
ATOM 861 N N . TRP A 1 107 ? 4.175 8.272 8.053 1.00 95.19 107 TRP A N 1
ATOM 862 C CA . TRP A 1 107 ? 3.135 8.334 9.080 1.00 95.19 107 TRP A CA 1
ATOM 863 C C . TRP A 1 107 ? 2.620 9.759 9.324 1.00 95.19 107 TRP A C 1
ATOM 865 O O . TRP A 1 107 ? 1.425 9.980 9.512 1.00 95.19 107 TRP A O 1
ATOM 875 N N . LYS A 1 108 ? 3.509 10.761 9.278 1.00 95.12 108 LYS A N 1
ATOM 876 C CA . LYS A 1 108 ? 3.115 12.172 9.383 1.00 95.12 108 LYS A CA 1
ATOM 877 C C . LYS A 1 108 ? 2.185 12.602 8.243 1.00 95.12 108 LYS A C 1
ATOM 879 O O . LYS A 1 108 ? 1.223 13.308 8.520 1.00 95.12 108 LYS A O 1
ATOM 884 N N . LYS A 1 109 ? 2.456 12.176 7.004 1.00 93.19 109 LYS A N 1
ATOM 885 C CA . LYS A 1 109 ? 1.607 12.466 5.834 1.00 93.19 109 LYS A CA 1
ATOM 886 C C . LYS A 1 109 ? 0.256 11.755 5.934 1.00 93.19 109 LYS A C 1
ATOM 888 O O . LYS A 1 109 ? -0.778 12.382 5.735 1.00 93.19 109 LYS A O 1
ATOM 893 N N . LEU A 1 110 ? 0.265 10.491 6.356 1.00 94.31 110 LEU A N 1
ATOM 894 C CA . LEU A 1 110 ? -0.945 9.683 6.537 1.00 94.31 110 LEU A CA 1
ATOM 895 C C . LEU A 1 110 ? -1.898 10.299 7.565 1.00 94.31 110 LEU A C 1
ATOM 897 O O . LEU A 1 110 ? -3.091 10.417 7.309 1.00 94.31 110 LEU A O 1
ATOM 901 N N . LYS A 1 111 ? -1.368 10.801 8.688 1.00 94.12 111 LYS A N 1
ATOM 902 C CA . LYS A 1 111 ? -2.161 11.536 9.691 1.00 94.12 111 LYS A CA 1
ATOM 903 C C . LYS A 1 111 ? -2.779 12.838 9.176 1.00 94.12 111 LYS A C 1
ATOM 905 O O . LYS A 1 111 ? -3.715 13.331 9.789 1.00 94.12 111 LYS A O 1
ATOM 910 N N . GLN A 1 112 ? -2.256 13.399 8.088 1.00 93.00 112 GLN A N 1
ATOM 911 C CA . GLN A 1 112 ? -2.805 14.589 7.431 1.00 93.00 112 GLN A CA 1
ATOM 912 C C . GLN A 1 112 ? -3.841 14.238 6.352 1.00 93.00 112 GLN A C 1
ATOM 914 O O . GLN A 1 112 ? -4.328 15.136 5.675 1.00 93.00 112 GLN A O 1
ATOM 919 N N . GLY A 1 113 ? -4.158 12.952 6.164 1.00 90.81 113 GLY A N 1
ATOM 920 C CA . GLY A 1 113 ? -5.083 12.490 5.129 1.00 90.81 113 GLY A CA 1
ATOM 921 C C . GLY A 1 113 ? -4.431 12.189 3.782 1.00 90.81 113 GLY A C 1
ATOM 922 O O . GLY A 1 113 ? -5.125 11.786 2.856 1.00 90.81 113 GLY A O 1
ATOM 923 N N . ALA A 1 114 ? -3.110 12.348 3.657 1.00 89.94 114 ALA A N 1
ATOM 924 C CA . ALA A 1 114 ? -2.410 12.081 2.407 1.00 89.94 114 ALA A CA 1
ATOM 925 C C . ALA A 1 114 ? -1.991 10.608 2.313 1.00 89.94 114 ALA A C 1
ATOM 927 O O . ALA A 1 114 ? -1.205 10.136 3.140 1.00 89.94 114 ALA A O 1
ATOM 928 N N . ALA A 1 115 ? -2.470 9.914 1.279 1.00 91.31 115 ALA A N 1
ATOM 929 C CA . ALA A 1 115 ? -1.988 8.587 0.912 1.00 91.31 115 ALA A CA 1
ATOM 930 C C . ALA A 1 115 ? -0.505 8.624 0.506 1.00 91.31 115 ALA A C 1
ATOM 932 O O . ALA A 1 115 ? 0.021 9.654 0.065 1.00 91.31 115 ALA A O 1
ATOM 933 N N . VAL A 1 116 ? 0.197 7.505 0.692 1.00 90.62 116 VAL A N 1
ATOM 934 C CA . VAL A 1 116 ? 1.639 7.409 0.433 1.00 90.62 116 VAL A CA 1
ATOM 935 C C . VAL A 1 116 ? 1.947 6.160 -0.380 1.00 90.62 116 VAL A C 1
ATOM 937 O O . VAL A 1 116 ? 1.654 5.053 0.047 1.00 90.62 116 VAL A O 1
ATOM 940 N N . ALA A 1 117 ? 2.611 6.350 -1.514 1.00 88.50 117 ALA A N 1
ATOM 941 C CA . ALA A 1 117 ? 3.036 5.295 -2.422 1.00 88.50 117 ALA A CA 1
ATOM 942 C C . ALA A 1 117 ? 4.570 5.216 -2.425 1.00 88.50 117 ALA A C 1
ATOM 944 O O . ALA A 1 117 ? 5.234 6.212 -2.736 1.00 88.50 117 ALA A O 1
ATOM 945 N N . VAL A 1 118 ? 5.148 4.079 -2.024 1.00 84.56 118 VAL A N 1
ATOM 946 C CA . VAL A 1 118 ? 6.606 3.941 -1.859 1.00 84.56 118 VAL A CA 1
ATOM 947 C C . VAL A 1 118 ? 7.126 2.553 -2.246 1.00 84.56 118 VAL A C 1
ATOM 949 O O . VAL A 1 118 ? 6.476 1.552 -1.950 1.00 84.56 118 VAL A O 1
ATOM 952 N N . PRO A 1 119 ? 8.327 2.467 -2.851 1.00 79.19 119 PRO A N 1
ATOM 953 C CA . PRO A 1 119 ? 9.093 1.231 -2.868 1.00 79.19 119 PRO A CA 1
ATOM 954 C C . PRO A 1 119 ? 9.763 1.056 -1.503 1.00 79.19 119 PRO A C 1
ATOM 956 O O . PRO A 1 119 ? 10.545 1.914 -1.078 1.00 79.19 119 PRO A O 1
ATOM 959 N N . GLU A 1 120 ? 9.497 -0.048 -0.812 1.00 72.19 120 GLU A N 1
ATOM 960 C CA . GLU A 1 120 ? 10.188 -0.369 0.436 1.00 72.19 120 GLU A CA 1
ATOM 961 C C . GLU A 1 120 ? 10.752 -1.786 0.425 1.00 72.19 120 GLU A C 1
ATOM 963 O O . GLU A 1 120 ? 10.123 -2.737 -0.029 1.00 72.19 120 GLU A O 1
ATOM 968 N N . MET A 1 121 ? 11.959 -1.920 0.974 1.00 67.88 121 MET A N 1
ATOM 969 C CA . MET A 1 121 ? 12.463 -3.211 1.422 1.00 67.88 121 MET A CA 1
ATOM 970 C C . MET A 1 121 ? 11.775 -3.527 2.743 1.00 67.88 121 MET A C 1
ATOM 972 O O . MET A 1 121 ? 12.032 -2.859 3.748 1.00 67.88 121 MET A O 1
ATOM 976 N N . MET A 1 122 ? 10.906 -4.529 2.738 1.00 70.12 122 MET A N 1
ATOM 977 C CA . MET A 1 122 ? 10.218 -4.992 3.936 1.00 70.12 122 MET A CA 1
ATOM 978 C C . MET A 1 122 ? 10.267 -6.509 4.026 1.00 70.12 122 MET A C 1
ATOM 980 O O . MET A 1 122 ? 10.401 -7.207 3.022 1.00 70.12 122 MET A O 1
ATOM 984 N N . THR A 1 123 ? 10.156 -7.024 5.247 1.00 68.44 123 THR A N 1
ATOM 985 C CA . THR A 1 123 ? 9.864 -8.439 5.451 1.00 68.44 123 THR A CA 1
ATOM 986 C C . THR A 1 123 ? 8.460 -8.696 4.925 1.00 68.44 123 THR A C 1
ATOM 988 O O . THR A 1 123 ? 7.489 -8.202 5.501 1.00 68.44 123 THR A O 1
ATOM 991 N N . ASN A 1 124 ? 8.359 -9.438 3.824 1.00 68.12 124 ASN A N 1
ATOM 992 C CA . ASN A 1 124 ? 7.086 -9.853 3.263 1.00 68.12 124 ASN A CA 1
ATOM 993 C C . ASN A 1 124 ? 6.332 -10.649 4.349 1.00 68.12 124 ASN A C 1
ATOM 995 O O . ASN A 1 124 ? 6.869 -11.637 4.857 1.00 68.12 124 ASN A O 1
ATOM 999 N N . PRO A 1 125 ? 5.122 -10.230 4.753 1.00 63.47 125 PRO A N 1
ATOM 1000 C CA . PRO A 1 125 ? 4.417 -10.828 5.882 1.00 63.47 125 PRO A CA 1
ATOM 1001 C C . PRO A 1 125 ? 3.925 -12.254 5.604 1.00 63.47 125 PRO A C 1
ATOM 1003 O O . PRO A 1 125 ? 3.555 -12.956 6.543 1.00 63.47 125 PRO A O 1
ATOM 1006 N N . ILE A 1 126 ? 3.955 -12.690 4.342 1.00 67.62 126 ILE A N 1
ATOM 1007 C CA . ILE A 1 126 ? 3.574 -14.037 3.914 1.00 67.62 126 ILE A CA 1
ATOM 1008 C C . ILE A 1 126 ? 4.786 -14.955 3.889 1.00 67.62 126 ILE A C 1
ATOM 1010 O O . ILE A 1 126 ? 4.774 -16.014 4.515 1.00 67.62 126 ILE A O 1
ATOM 1014 N N . SER A 1 127 ? 5.846 -14.554 3.183 1.00 69.00 127 SER A N 1
ATOM 1015 C CA . SER A 1 127 ? 7.041 -15.394 3.039 1.00 69.00 127 SER A CA 1
ATOM 1016 C C . SER A 1 127 ? 8.001 -15.286 4.227 1.00 69.00 127 SER A C 1
ATOM 1018 O O . SER A 1 127 ? 8.799 -16.191 4.459 1.00 69.00 127 SER A O 1
ATOM 1020 N N . GLY A 1 128 ? 7.935 -14.199 4.999 1.00 68.38 128 GLY A N 1
ATOM 1021 C CA . GLY A 1 128 ? 8.864 -13.903 6.091 1.00 68.38 128 GLY A CA 1
ATOM 1022 C C . GLY A 1 128 ? 10.257 -13.466 5.624 1.00 68.38 128 GLY A C 1
ATOM 1023 O O . GLY A 1 128 ? 11.156 -13.321 6.452 1.00 68.38 128 GLY A O 1
ATOM 1024 N N . HIS A 1 129 ? 10.456 -13.251 4.321 1.00 74.44 129 HIS A N 1
ATOM 1025 C CA . HIS A 1 129 ? 11.734 -12.838 3.740 1.00 74.44 129 HIS A CA 1
ATOM 1026 C C . HIS A 1 129 ? 11.733 -11.356 3.362 1.00 74.44 129 HIS A C 1
ATOM 1028 O O . HIS A 1 129 ? 10.703 -10.798 2.989 1.00 74.44 129 HIS A O 1
ATOM 1034 N N . ALA A 1 130 ? 12.898 -10.713 3.446 1.00 75.12 130 ALA A N 1
ATOM 1035 C CA . ALA A 1 130 ? 13.061 -9.340 2.986 1.00 75.12 130 ALA A CA 1
ATOM 1036 C C . ALA A 1 130 ? 12.957 -9.280 1.455 1.00 75.12 130 ALA A C 1
ATOM 1038 O O . ALA A 1 130 ? 13.702 -9.966 0.754 1.00 75.12 130 ALA A O 1
ATOM 1039 N N . GLN A 1 131 ? 12.050 -8.451 0.948 1.00 72.56 131 GLN A N 1
ATOM 1040 C CA . GLN A 1 131 ? 11.820 -8.255 -0.480 1.00 72.56 131 GLN A CA 1
ATOM 1041 C C . GLN A 1 131 ? 11.557 -6.772 -0.758 1.00 72.56 131 GLN A C 1
ATOM 1043 O O . GLN A 1 131 ? 11.005 -6.066 0.087 1.00 72.56 131 GLN A O 1
ATOM 1048 N N . SER A 1 132 ? 11.956 -6.292 -1.941 1.00 73.25 132 SER A N 1
ATOM 1049 C CA . SER A 1 132 ? 11.533 -4.969 -2.412 1.00 73.25 132 SER A CA 1
ATOM 1050 C C . SER A 1 132 ? 10.090 -5.068 -2.875 1.00 73.25 132 SER A C 1
ATOM 1052 O O . SER A 1 132 ? 9.808 -5.809 -3.816 1.00 73.25 13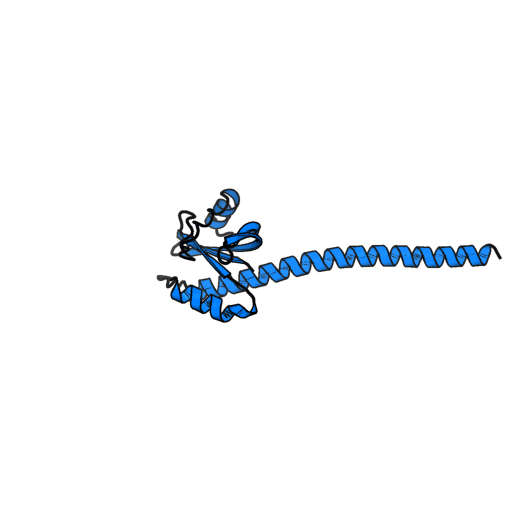2 SER A O 1
ATOM 1054 N N . MET A 1 133 ? 9.202 -4.322 -2.232 1.00 76.06 133 MET A N 1
ATOM 1055 C CA . MET A 1 133 ? 7.777 -4.328 -2.533 1.00 76.06 133 MET A CA 1
ATOM 1056 C C . MET A 1 133 ? 7.295 -2.911 -2.805 1.00 76.06 133 MET A C 1
ATOM 1058 O O . MET A 1 133 ? 7.792 -1.936 -2.232 1.00 76.06 133 MET A O 1
ATOM 1062 N N . THR A 1 134 ? 6.323 -2.807 -3.698 1.00 82.25 134 THR A N 1
ATOM 1063 C CA . THR A 1 134 ? 5.599 -1.566 -3.951 1.00 82.25 134 THR A CA 1
ATOM 1064 C C . THR A 1 134 ? 4.439 -1.511 -2.969 1.00 82.25 134 THR A C 1
ATOM 1066 O O . THR A 1 134 ? 3.575 -2.383 -3.002 1.00 82.25 134 THR A O 1
ATOM 1069 N N . ILE A 1 135 ? 4.427 -0.511 -2.088 1.00 87.44 135 ILE A N 1
ATOM 1070 C CA . ILE A 1 135 ? 3.409 -0.379 -1.043 1.00 87.44 135 ILE A CA 1
ATOM 1071 C C . ILE A 1 135 ? 2.609 0.897 -1.267 1.00 87.44 135 ILE A C 1
ATOM 1073 O O . ILE A 1 135 ? 3.179 1.980 -1.440 1.00 87.44 135 ILE A O 1
ATOM 1077 N N . TYR A 1 136 ? 1.288 0.767 -1.208 1.00 92.31 136 TYR A N 1
ATOM 1078 C CA . TYR A 1 136 ? 0.358 1.885 -1.147 1.00 92.31 136 TYR A CA 1
ATOM 1079 C C . TYR A 1 136 ? -0.292 1.947 0.236 1.00 92.31 136 TYR A C 1
ATOM 1081 O O . TYR A 1 136 ? -0.978 1.014 0.652 1.00 92.31 136 TYR A O 1
ATOM 1089 N N . TYR A 1 137 ? -0.066 3.047 0.951 1.00 93.25 137 TYR A N 1
ATOM 1090 C CA . TYR A 1 137 ? -0.641 3.328 2.261 1.00 93.25 137 TYR A CA 1
ATOM 1091 C C . TYR A 1 137 ? -1.842 4.265 2.126 1.00 93.25 137 TYR A C 1
ATOM 1093 O O . TYR A 1 137 ? -1.679 5.441 1.788 1.00 93.25 137 TYR A O 1
ATOM 1101 N N . GLN A 1 138 ? -3.019 3.764 2.485 1.00 94.75 138 GLN A N 1
ATOM 1102 C CA . GLN A 1 138 ? -4.277 4.496 2.499 1.00 94.75 138 GLN A CA 1
ATO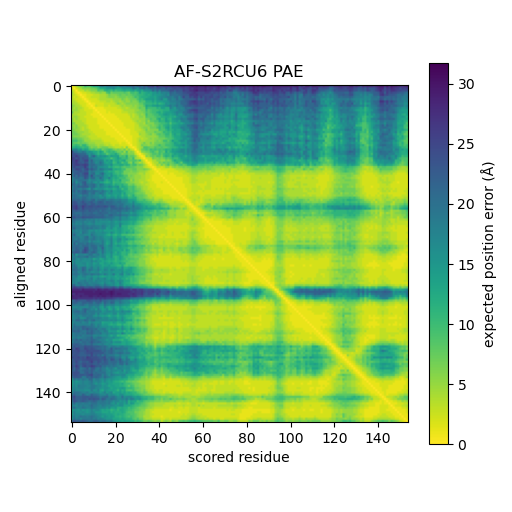M 1103 C C . GLN A 1 138 ? -4.722 4.762 3.943 1.00 94.75 138 GLN A C 1
ATOM 1105 O O . GLN A 1 138 ? -5.047 3.816 4.671 1.00 94.75 138 GLN A O 1
ATOM 1110 N N . PRO A 1 139 ? -4.762 6.027 4.398 1.00 95.06 139 PRO A N 1
ATOM 1111 C CA . PRO A 1 139 ? -5.269 6.342 5.720 1.00 95.06 139 PRO A CA 1
ATOM 1112 C C . PRO A 1 139 ? -6.800 6.348 5.722 1.00 95.06 139 PRO A C 1
ATOM 1114 O O . PRO A 1 139 ? -7.443 6.800 4.771 1.00 95.06 139 PRO A O 1
ATOM 1117 N N . VAL A 1 140 ? -7.387 5.849 6.808 1.00 93.06 140 VAL A N 1
ATOM 1118 C CA . VAL A 1 140 ? -8.837 5.750 6.978 1.00 93.06 140 VAL A CA 1
ATOM 1119 C C . VAL A 1 140 ? -9.249 6.490 8.239 1.00 93.06 140 VAL A C 1
ATOM 1121 O O . VAL A 1 140 ? -8.727 6.233 9.326 1.00 93.06 140 VAL A O 1
ATOM 1124 N N . PHE A 1 141 ? -10.180 7.426 8.082 1.00 91.31 141 PHE A N 1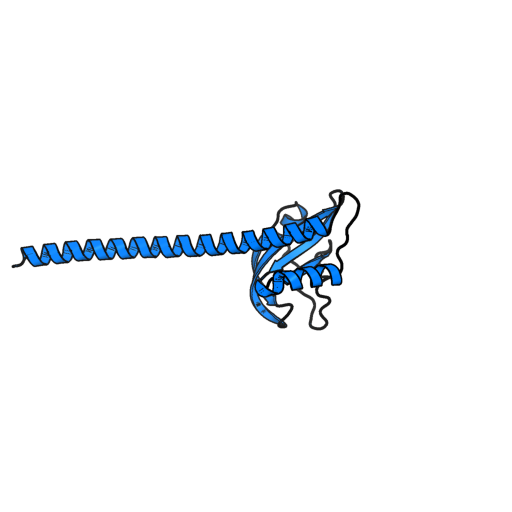
ATOM 1125 C CA . PHE A 1 141 ? -10.647 8.304 9.148 1.00 91.31 141 PHE A CA 1
ATOM 1126 C C . PHE A 1 141 ? -12.110 8.023 9.467 1.00 91.31 141 PHE A C 1
ATOM 1128 O O . PHE A 1 141 ? -12.905 7.783 8.564 1.00 91.31 141 PHE A O 1
ATOM 1135 N N . LEU A 1 142 ? -12.457 8.117 10.747 1.00 88.19 142 LEU A N 1
ATOM 1136 C CA . LEU A 1 142 ? -13.834 8.134 11.225 1.00 88.19 142 LEU A CA 1
ATOM 1137 C C . LEU A 1 142 ? -13.997 9.360 12.125 1.00 88.19 142 LEU A C 1
ATOM 1139 O O . LEU A 1 142 ? -13.231 9.535 13.075 1.00 88.19 142 LEU A O 1
ATOM 1143 N N . SER A 1 143 ? -14.948 10.235 11.794 1.00 85.12 143 SER A N 1
ATOM 1144 C CA . SER A 1 143 ? -15.168 11.510 12.498 1.00 85.12 143 SER A CA 1
ATOM 1145 C C . SER A 1 143 ? -13.870 12.324 12.686 1.00 85.12 143 SER A C 1
ATOM 1147 O O . SER A 1 143 ? -13.521 12.704 13.803 1.00 85.12 143 SER A O 1
ATOM 1149 N N . GLU A 1 144 ? -13.112 12.521 11.599 1.00 84.19 144 GLU A N 1
ATOM 1150 C CA . GLU A 1 144 ? -11.819 13.243 11.550 1.00 84.19 144 GLU A CA 1
ATOM 1151 C C . GLU A 1 144 ? -10.660 12.621 12.350 1.00 84.19 144 GLU A C 1
ATOM 1153 O O . GLU A 1 144 ? -9.542 13.143 12.353 1.00 84.19 144 GLU A O 1
ATOM 1158 N N . LYS A 1 145 ? -10.869 11.469 12.992 1.00 89.19 145 LYS A N 1
ATOM 1159 C CA . LYS A 1 145 ? -9.813 10.742 13.700 1.00 89.19 145 LYS A CA 1
ATOM 1160 C C . LYS A 1 145 ? -9.285 9.616 12.832 1.00 89.19 145 LYS A C 1
ATOM 1162 O O . LYS A 1 145 ? -10.061 8.825 12.300 1.00 89.19 145 LYS A O 1
ATOM 1167 N N . LEU A 1 146 ? -7.959 9.529 12.714 1.00 92.19 146 LEU A N 1
ATOM 1168 C CA . LEU A 1 146 ? -7.311 8.398 12.056 1.00 92.19 146 LEU A CA 1
ATOM 1169 C C . LEU A 1 146 ? -7.678 7.124 12.820 1.00 92.19 146 LEU A C 1
ATOM 1171 O O . LEU A 1 146 ? -7.369 7.004 14.006 1.00 92.19 146 LEU A O 1
ATOM 1175 N N . LEU A 1 147 ? -8.341 6.199 12.137 1.00 92.19 147 LEU A N 1
ATOM 1176 C CA . LEU A 1 147 ? -8.819 4.950 12.710 1.00 92.19 147 LEU A CA 1
ATOM 1177 C C . LEU A 1 147 ? -7.793 3.835 12.474 1.00 92.19 147 LEU A C 1
ATOM 1179 O O . LEU A 1 147 ? -7.312 3.211 13.420 1.00 92.19 147 LEU A O 1
ATOM 1183 N N . PHE A 1 148 ? -7.414 3.638 11.212 1.00 93.88 148 PHE A N 1
ATOM 1184 C CA . PHE A 1 148 ? -6.374 2.706 10.785 1.00 93.88 148 PHE A CA 1
ATOM 1185 C C . PHE A 1 148 ? -5.751 3.156 9.459 1.00 93.88 148 PHE A C 1
ATOM 1187 O O . PHE A 1 148 ? -6.248 4.061 8.785 1.00 93.88 148 PHE A O 1
ATOM 1194 N N . VAL A 1 149 ? -4.651 2.514 9.078 1.00 94.81 149 VAL A N 1
ATOM 1195 C CA . VAL A 1 149 ? -4.049 2.635 7.747 1.00 94.81 149 VAL A CA 1
ATOM 1196 C C . VAL A 1 149 ? -4.071 1.268 7.082 1.00 94.81 149 VAL A C 1
ATOM 1198 O O . VAL A 1 149 ? -3.611 0.288 7.669 1.00 94.81 149 VAL A O 1
ATOM 1201 N N . ILE A 1 150 ? -4.599 1.218 5.861 1.00 94.44 150 ILE A N 1
ATOM 1202 C CA . ILE A 1 150 ? -4.539 0.048 4.987 1.00 94.44 150 ILE A CA 1
ATOM 1203 C C . ILE A 1 150 ? -3.261 0.174 4.161 1.00 94.44 150 ILE A C 1
ATOM 1205 O O . ILE A 1 150 ? -3.090 1.157 3.447 1.00 94.44 150 ILE A O 1
ATOM 1209 N N . ALA A 1 151 ? -2.366 -0.800 4.245 1.00 92.12 151 ALA A N 1
ATOM 1210 C CA . ALA A 1 151 ? -1.234 -0.924 3.339 1.00 92.12 151 ALA A CA 1
ATOM 1211 C C . ALA A 1 151 ? -1.508 -2.074 2.369 1.00 92.12 151 ALA A C 1
ATOM 1213 O O . ALA A 1 151 ? -1.718 -3.197 2.820 1.00 92.12 151 ALA A O 1
ATOM 1214 N N . ALA A 1 152 ? -1.514 -1.801 1.067 1.00 91.62 152 ALA A N 1
ATOM 1215 C CA . ALA A 1 152 ? -1.603 -2.820 0.026 1.00 91.62 152 ALA A CA 1
ATOM 1216 C C . ALA A 1 152 ? -0.254 -2.985 -0.666 1.00 91.62 152 ALA A C 1
ATOM 1218 O O . ALA A 1 152 ? 0.427 -1.993 -0.942 1.00 91.62 152 ALA A O 1
ATOM 1219 N N . PHE A 1 153 ? 0.113 -4.226 -0.959 1.00 87.44 153 PHE A N 1
ATOM 1220 C CA . PHE A 1 153 ? 1.326 -4.552 -1.698 1.00 87.44 153 PHE A CA 1
ATOM 1221 C C . PHE A 1 153 ? 1.121 -5.807 -2.548 1.00 87.44 153 PHE A C 1
ATOM 1223 O O . PHE A 1 153 ? 0.236 -6.616 -2.264 1.00 87.44 153 PHE A O 1
ATOM 1230 N N . ALA A 1 154 ? 1.962 -5.947 -3.569 1.00 80.00 154 ALA A N 1
ATOM 1231 C CA . ALA A 1 154 ? 2.086 -7.118 -4.431 1.00 80.00 154 ALA A CA 1
ATOM 1232 C C . ALA A 1 154 ? 3.575 -7.424 -4.664 1.00 80.00 154 ALA A C 1
ATOM 1234 O O . ALA A 1 154 ? 4.385 -6.461 -4.627 1.00 80.00 154 ALA A O 1
#

Organism: NCBI:txid1256206

Mean predicted aligned error: 9.29 Å

Solvent-accessible surface area (backbone atoms only — not comparable to full-atom values): 8676 Å² total; per-residue (Å²): 116,70,68,60,53,53,52,52,50,53,52,49,51,52,52,52,52,50,52,52,52,51,50,54,51,49,52,56,50,51,56,50,50,55,53,52,51,52,48,53,49,37,47,52,53,51,50,54,51,45,64,75,23,45,57,94,88,50,72,63,81,47,74,67,57,52,51,54,53,32,60,75,32,45,93,69,53,40,44,70,33,36,23,40,68,82,48,45,61,63,32,69,84,57,92,86,58,82,66,81,57,68,56,66,75,58,48,56,39,30,77,70,70,41,64,46,78,45,82,42,79,40,64,38,87,84,80,67,44,78,40,81,33,52,36,32,36,42,54,40,66,54,88,89,36,67,53,34,32,45,32,29,34,87

pLDDT: mean 83.91, std 10.75, range [50.69, 95.94]

Sequence (154 aa):
MKMLYQQLIGFFSVIMVTLVIVSILFIRSTTNTVWENGFKQLEQYTDVLKNNAVDENTYVINARFIQNAEEILSDQHVHFVIYDANNVAKYPVSQKGQMPAIKASYWKKLKQGAAVAVPEMMTNPISGHAQSMTIYYQPVFLSEKLLFVIAAFA

Radius of gyration: 22.96 Å; Cα contacts (8 Å, |Δi|>4): 192; chains: 1; bounding box: 55×30×72 Å

Nearest PDB structures (foldseek):
  6e0a-assembly1_A  TM=4.802E-01  e=5.380E-04  Helicobacter pylori SS1
  6e09-assembly1_A  TM=5.109E-01  e=1.103E-03  Helicobacter pylori SS1
  6dtm-assembly1_A  TM=5.110E-01  e=1.341E-03  Helicobacter pylori SS1
  7vni-assembly1_B  TM=6.209E-01  e=1.233E-02  Drosophila melanogaster
  7vni-assembly2_A  TM=6.025E-01  e=2.078E-02  Drosophila melanogaster

Foldseek 3Di:
DVVVVVVVVVVVVVVVVVVVVVVVVCVVCVVVCVQVVQQVVQVVLVVVLQVQQDDQADGNDDQVSQVVSCVVCVVVVKHKWKAFLVQFTPPPPAPLDTWDGDPPVQNVCLLVQDKDWDFDQTLDSVVRDTDTWTKIWGFHDHPSRGGIIMIMID